Protein AF-A0A3D1M7I8-F1 (afdb_monomer_lite)

Secondary structure (DSSP, 8-state):
-TT----HHHHHHHHHHHHHHHTPPPPHHHHHHHHHHHHHHT--HHHHHHHHHHHHH--HHHHHHHHHHHHHHHHTT---------

pLDDT: mean 95.57, std 5.62, range [56.47, 98.38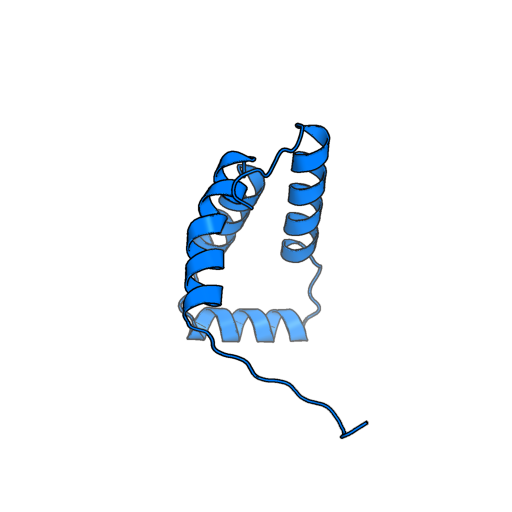]

Structure (mmCIF, N/CA/C/O backbone):
data_AF-A0A3D1M7I8-F1
#
_entry.id   AF-A0A3D1M7I8-F1
#
loop_
_atom_site.group_PDB
_atom_site.id
_atom_site.type_symbol
_atom_site.label_atom_id
_atom_site.label_alt_id
_atom_site.label_comp_id
_atom_site.label_asym_id
_atom_site.label_entity_id
_atom_site.label_seq_id
_atom_site.pdbx_PDB_ins_code
_atom_site.Cartn_x
_atom_site.Cartn_y
_atom_site.Cartn_z
_atom_site.occupancy
_atom_site.B_iso_or_equiv
_atom_site.auth_seq_id
_atom_site.auth_comp_id
_atom_site.auth_asym_id
_atom_site.auth_atom_id
_atom_site.pdbx_PDB_model_num
ATOM 1 N N . LEU A 1 1 ? -15.003 -5.950 6.561 1.00 87.19 1 LEU A N 1
ATOM 2 C CA . LEU A 1 1 ? -14.668 -4.618 6.000 1.00 87.19 1 LEU A CA 1
ATOM 3 C C . LEU A 1 1 ? -15.793 -3.586 6.128 1.00 87.19 1 LEU A C 1
ATOM 5 O O . LEU A 1 1 ? -15.492 -2.481 6.540 1.00 87.19 1 LEU A O 1
ATOM 9 N N . LYS A 1 2 ? -17.072 -3.911 5.859 1.00 93.81 2 LYS A N 1
ATOM 10 C CA . LYS A 1 2 ? -18.194 -2.935 5.924 1.00 93.81 2 LYS A CA 1
ATOM 11 C C . LYS A 1 2 ? -18.287 -2.133 7.234 1.00 93.81 2 LYS A C 1
ATOM 13 O O . LYS A 1 2 ? -18.612 -0.954 7.203 1.00 93.81 2 LYS A O 1
ATOM 18 N N . ASN A 1 3 ? -17.946 -2.765 8.357 1.00 96.50 3 ASN A N 1
ATOM 19 C CA . ASN A 1 3 ? -18.005 -2.169 9.695 1.00 96.50 3 ASN A CA 1
ATOM 20 C C . ASN A 1 3 ? -16.620 -1.779 10.234 1.00 96.50 3 ASN A C 1
ATOM 22 O O . ASN A 1 3 ? -16.424 -1.753 11.444 1.00 96.50 3 ASN A O 1
ATOM 26 N N . PHE A 1 4 ? -15.635 -1.568 9.356 1.00 97.56 4 PHE A N 1
ATOM 27 C CA . PHE A 1 4 ? -14.303 -1.150 9.780 1.00 97.56 4 PHE A CA 1
ATOM 28 C C . PHE A 1 4 ? -14.371 0.205 10.499 1.00 97.56 4 PHE A C 1
ATOM 30 O O . PHE A 1 4 ? -15.036 1.129 10.029 1.00 97.56 4 PHE A O 1
ATOM 37 N N . GLN A 1 5 ? -13.692 0.289 11.641 1.00 96.69 5 GLN A N 1
ATOM 38 C CA . GLN A 1 5 ? -13.558 1.489 12.458 1.00 96.69 5 GLN A CA 1
ATOM 39 C C . GLN A 1 5 ? -12.104 1.606 12.898 1.00 96.69 5 GLN A C 1
ATOM 41 O O . GLN A 1 5 ? -11.505 0.621 13.332 1.00 96.69 5 GLN A O 1
ATOM 46 N N . ALA A 1 6 ? -11.559 2.808 12.794 1.00 96.81 6 ALA A N 1
ATOM 47 C CA . ALA A 1 6 ? -10.226 3.142 13.255 1.00 96.81 6 ALA A CA 1
ATOM 48 C C . ALA A 1 6 ? -10.236 4.601 13.707 1.00 96.81 6 ALA A C 1
ATOM 50 O O . ALA A 1 6 ? -10.863 5.446 13.066 1.00 96.81 6 ALA A O 1
ATOM 51 N N . ASP A 1 7 ? -9.569 4.876 14.821 1.00 97.31 7 ASP A N 1
ATOM 52 C CA . ASP A 1 7 ? -9.274 6.243 15.228 1.00 97.31 7 ASP A CA 1
ATOM 53 C C . ASP A 1 7 ? -8.078 6.793 14.433 1.00 97.31 7 ASP A C 1
ATOM 55 O O . ASP A 1 7 ? -7.386 6.060 13.719 1.00 97.31 7 ASP A O 1
ATOM 59 N N . GLU A 1 8 ? -7.824 8.094 14.567 1.00 97.19 8 GLU A N 1
ATOM 60 C CA . GLU A 1 8 ? -6.736 8.793 13.873 1.00 97.19 8 GLU A CA 1
ATOM 61 C C . GLU A 1 8 ? -5.383 8.101 14.083 1.00 97.19 8 GLU A C 1
ATOM 63 O O . GLU A 1 8 ? -4.629 7.880 13.135 1.00 97.19 8 GLU A O 1
ATOM 68 N N . ARG A 1 9 ? -5.091 7.682 15.320 1.00 98.00 9 ARG A N 1
ATOM 69 C CA . ARG A 1 9 ? -3.838 6.998 15.659 1.00 98.00 9 ARG A CA 1
ATOM 70 C C . ARG A 1 9 ? -3.712 5.657 14.939 1.00 98.00 9 ARG A C 1
ATOM 72 O O . ARG A 1 9 ? -2.628 5.316 14.462 1.00 98.00 9 ARG A O 1
ATOM 79 N N . THR A 1 10 ? -4.787 4.879 14.896 1.00 98.25 10 THR A N 1
ATOM 80 C CA . THR A 1 10 ? -4.807 3.574 14.234 1.00 98.25 10 THR A CA 1
ATOM 81 C C . THR A 1 10 ? -4.663 3.734 12.724 1.00 98.25 10 THR A C 1
ATOM 83 O O . THR A 1 10 ? -3.832 3.048 12.131 1.00 98.25 10 THR A O 1
ATOM 86 N N . MET A 1 11 ? -5.385 4.683 12.120 1.00 98.25 11 MET A N 1
ATOM 87 C CA . MET A 1 11 ? -5.238 4.999 10.696 1.00 98.25 11 MET A CA 1
ATOM 88 C C . MET A 1 11 ? -3.823 5.456 10.361 1.00 98.25 11 MET A C 1
ATOM 90 O O . MET A 1 11 ? -3.204 4.899 9.461 1.00 98.25 11 MET A O 1
ATOM 94 N N . THR A 1 12 ? -3.260 6.371 11.151 1.00 98.38 12 THR A N 1
ATOM 95 C CA . THR A 1 12 ? -1.878 6.841 10.981 1.00 98.38 12 THR A CA 1
ATOM 96 C C . THR A 1 12 ? -0.888 5.677 11.002 1.00 98.38 12 THR A C 1
ATOM 98 O O . THR A 1 12 ? 0.028 5.621 10.188 1.00 98.38 12 THR A O 1
ATOM 101 N N . LYS A 1 13 ? -1.081 4.695 11.892 1.00 98.38 13 LYS A N 1
ATOM 102 C CA . LYS A 1 13 ? -0.224 3.503 11.939 1.00 98.38 13 LYS A CA 1
ATOM 103 C C . LYS A 1 13 ? -0.316 2.671 10.656 1.00 98.38 13 LYS A C 1
ATOM 105 O O . LYS A 1 13 ? 0.710 2.174 10.199 1.00 98.38 13 LYS A O 1
ATOM 110 N N . TYR A 1 14 ? -1.513 2.495 10.098 1.00 98.19 14 TYR A N 1
ATOM 111 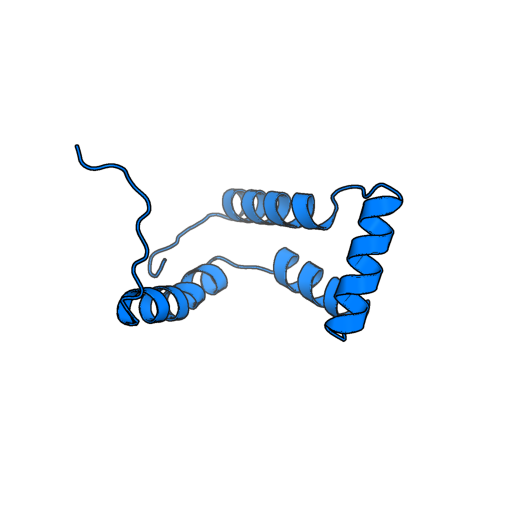C CA . TYR A 1 14 ? -1.694 1.768 8.839 1.00 98.19 14 TYR A CA 1
ATOM 112 C C . TYR A 1 14 ? -1.061 2.5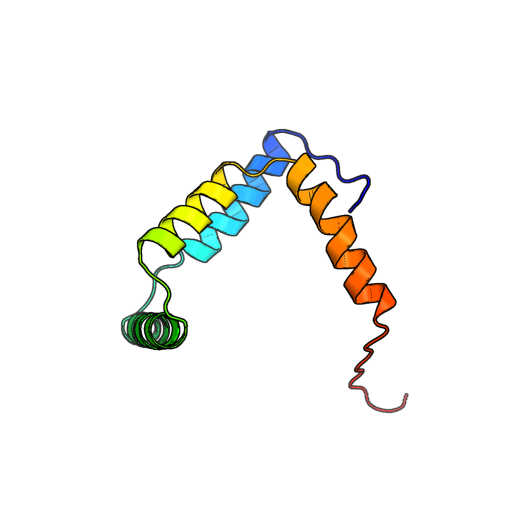06 7.659 1.00 98.19 14 TYR A C 1
ATOM 114 O O . TYR A 1 14 ? -0.351 1.877 6.880 1.00 98.19 14 TYR A O 1
ATOM 122 N N . ILE A 1 15 ? -1.226 3.830 7.594 1.00 98.38 15 ILE A N 1
ATOM 123 C CA . ILE A 1 15 ? -0.600 4.687 6.580 1.00 98.38 15 ILE A CA 1
ATOM 124 C C . ILE A 1 15 ? 0.927 4.585 6.660 1.00 98.38 15 ILE A C 1
ATOM 126 O O . ILE A 1 15 ? 1.574 4.315 5.656 1.00 98.38 15 ILE A O 1
ATOM 130 N N . ILE A 1 16 ? 1.514 4.710 7.857 1.00 98.25 16 ILE A N 1
ATOM 131 C CA . ILE A 1 16 ? 2.968 4.556 8.050 1.00 98.25 16 ILE A CA 1
ATOM 132 C C . ILE A 1 16 ? 3.443 3.177 7.580 1.00 98.25 16 ILE A C 1
ATOM 134 O O . ILE A 1 16 ? 4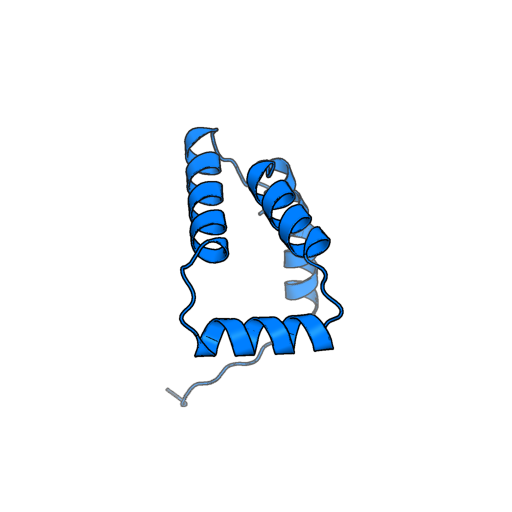.498 3.077 6.960 1.00 98.25 16 ILE A O 1
ATOM 138 N N . GLY A 1 17 ? 2.674 2.121 7.866 1.00 97.94 17 GLY A N 1
ATOM 139 C CA . GLY A 1 17 ? 2.977 0.771 7.394 1.00 97.94 17 GLY A CA 1
ATOM 140 C C . GLY A 1 17 ? 3.046 0.692 5.868 1.00 97.94 17 GLY A C 1
ATOM 141 O O . GLY A 1 17 ? 4.046 0.223 5.337 1.00 97.94 17 GLY A O 1
ATOM 142 N N . ALA A 1 18 ? 2.032 1.217 5.177 1.00 97.56 18 ALA A N 1
ATOM 143 C CA . ALA A 1 18 ? 1.977 1.229 3.716 1.00 97.56 18 ALA A CA 1
ATOM 144 C C . ALA A 1 18 ? 3.087 2.095 3.089 1.00 97.56 18 ALA A C 1
ATOM 146 O O . ALA A 1 18 ? 3.781 1.654 2.177 1.00 97.56 18 ALA A O 1
ATOM 147 N N . ILE A 1 19 ? 3.326 3.298 3.622 1.00 97.81 19 ILE A N 1
ATOM 148 C CA . ILE A 1 19 ? 4.406 4.181 3.156 1.00 97.81 19 ILE A CA 1
ATOM 149 C C . ILE A 1 19 ? 5.779 3.538 3.366 1.00 97.81 19 ILE A C 1
ATOM 151 O O . ILE A 1 19 ? 6.651 3.674 2.515 1.00 97.81 19 ILE A O 1
ATOM 155 N N . SER A 1 20 ? 5.980 2.799 4.460 1.00 97.25 20 SER A N 1
ATOM 156 C CA . SER A 1 20 ? 7.245 2.098 4.697 1.00 97.25 20 SER A CA 1
ATOM 157 C C . SER A 1 20 ? 7.559 1.067 3.612 1.00 97.25 20 SER A C 1
ATOM 159 O O . SER A 1 20 ? 8.735 0.850 3.325 1.00 97.25 20 SER A O 1
ATOM 161 N N . GLU A 1 21 ? 6.549 0.419 3.030 1.00 94.88 21 GLU A N 1
ATOM 162 C CA . GLU A 1 21 ? 6.744 -0.513 1.917 1.00 94.88 21 GLU A CA 1
ATOM 163 C C . GLU A 1 21 ? 7.114 0.247 0.639 1.00 94.88 21 GLU A C 1
ATOM 165 O O . GLU A 1 21 ? 8.127 -0.085 0.019 1.00 94.88 21 GLU A O 1
ATOM 170 N N . LEU A 1 22 ? 6.381 1.320 0.314 1.00 94.56 22 LEU A N 1
ATOM 171 C CA . LEU A 1 22 ? 6.667 2.187 -0.839 1.00 94.56 22 LEU A CA 1
ATOM 172 C C . LEU A 1 22 ? 8.071 2.822 -0.776 1.00 94.56 22 LEU A C 1
ATOM 174 O O . LEU A 1 22 ? 8.735 2.958 -1.803 1.00 94.56 22 LEU A O 1
ATOM 178 N N . ASP A 1 23 ? 8.554 3.151 0.427 1.00 94.12 23 ASP A N 1
ATOM 179 C CA . ASP A 1 23 ? 9.826 3.861 0.657 1.00 94.12 23 ASP A CA 1
ATOM 180 C C . ASP A 1 23 ? 11.005 2.936 0.941 1.00 94.12 23 ASP A C 1
ATOM 182 O O . ASP A 1 23 ? 12.087 3.388 1.334 1.00 94.12 23 ASP A O 1
ATOM 186 N N . THR A 1 24 ? 10.822 1.630 0.749 1.00 94.88 24 THR A N 1
ATOM 187 C CA . THR A 1 24 ? 11.878 0.657 1.012 1.00 94.88 24 THR A CA 1
ATOM 188 C C . THR A 1 24 ? 13.109 0.955 0.142 1.00 94.88 24 THR A C 1
ATOM 190 O O . THR A 1 24 ? 13.015 0.960 -1.089 1.00 94.88 24 THR A O 1
ATOM 193 N N . PRO A 1 25 ? 14.302 1.167 0.737 1.00 95.50 25 PRO A N 1
ATOM 194 C CA . PRO A 1 25 ? 15.509 1.428 -0.032 1.00 95.50 25 PRO A CA 1
ATOM 195 C C . PRO A 1 25 ? 15.849 0.269 -0.971 1.00 95.50 25 PRO A C 1
ATOM 197 O O . PRO A 1 25 ? 16.047 -0.869 -0.543 1.00 95.50 25 PRO A O 1
ATOM 200 N N . LEU A 1 26 ? 15.986 0.578 -2.258 1.00 96.62 26 LEU A N 1
ATOM 201 C CA . LEU A 1 26 ? 16.303 -0.413 -3.281 1.00 96.62 26 LEU A CA 1
ATOM 202 C C . LEU A 1 26 ? 17.805 -0.452 -3.581 1.00 96.62 26 LEU A C 1
ATOM 204 O O . LEU A 1 26 ? 18.452 0.581 -3.790 1.00 96.62 26 LEU A O 1
ATOM 208 N N . ASN A 1 27 ? 18.357 -1.664 -3.664 1.00 97.81 27 ASN A N 1
ATOM 209 C CA . ASN A 1 27 ? 19.690 -1.883 -4.224 1.00 97.81 27 ASN A CA 1
ATOM 210 C C . ASN A 1 27 ? 19.677 -1.716 -5.760 1.00 97.81 27 ASN A C 1
ATOM 212 O O . ASN A 1 27 ? 18.623 -1.562 -6.375 1.00 97.81 27 ASN A O 1
ATOM 216 N N . ALA A 1 28 ? 20.852 -1.744 -6.394 1.00 98.06 28 ALA A N 1
ATOM 217 C CA . ALA A 1 28 ? 20.969 -1.499 -7.834 1.00 98.06 28 ALA A CA 1
ATOM 218 C C . ALA A 1 28 ? 20.164 -2.487 -8.702 1.00 98.06 28 ALA A C 1
ATOM 220 O O . ALA A 1 28 ? 19.550 -2.060 -9.676 1.00 98.06 28 ALA A O 1
ATOM 221 N N . SER A 1 29 ? 20.129 -3.774 -8.337 1.00 98.12 29 SER A N 1
ATOM 222 C CA . SER A 1 29 ? 19.359 -4.787 -9.075 1.00 98.12 29 SER A CA 1
ATOM 223 C C . SER A 1 29 ? 17.863 -4.501 -8.988 1.00 98.12 29 SER A C 1
ATOM 225 O O . SER A 1 29 ? 17.203 -4.381 -10.012 1.00 98.12 29 SER A O 1
ATOM 227 N N . ALA A 1 30 ? 17.354 -4.286 -7.772 1.00 97.62 30 ALA A N 1
ATOM 228 C CA . ALA A 1 30 ? 15.937 -4.028 -7.539 1.00 97.62 30 ALA A CA 1
ATOM 229 C C . ALA A 1 30 ? 15.453 -2.739 -8.226 1.00 97.62 30 ALA A C 1
ATOM 231 O O . ALA A 1 30 ? 14.335 -2.688 -8.727 1.00 97.62 30 ALA A O 1
ATOM 232 N N . LYS A 1 31 ? 16.306 -1.706 -8.312 1.00 97.12 31 LYS A N 1
ATOM 233 C CA . LYS A 1 31 ? 16.005 -0.502 -9.107 1.00 97.12 31 LYS A CA 1
ATOM 234 C C . LYS A 1 31 ? 15.856 -0.814 -10.598 1.00 97.12 31 LYS A C 1
ATOM 236 O O . LYS A 1 31 ? 14.978 -0.249 -11.242 1.00 97.12 31 LYS A O 1
ATOM 241 N N . GLY A 1 32 ? 16.700 -1.694 -11.140 1.00 97.75 32 GLY A N 1
ATOM 242 C CA . GLY A 1 32 ? 16.600 -2.152 -12.527 1.00 97.75 32 GLY A CA 1
ATOM 243 C C . GLY A 1 32 ? 15.316 -2.940 -12.789 1.00 97.75 32 GLY A C 1
ATOM 244 O O . GLY A 1 32 ? 14.620 -2.659 -13.764 1.00 97.75 32 GLY A O 1
ATOM 245 N N . ASP A 1 33 ? 14.969 -3.859 -11.885 1.00 97.75 33 ASP A N 1
ATOM 246 C CA . ASP A 1 33 ? 13.745 -4.665 -11.974 1.00 97.75 33 ASP A CA 1
ATOM 247 C C . ASP A 1 33 ? 12.484 -3.792 -11.916 1.00 97.75 33 ASP A C 1
ATOM 249 O O . ASP A 1 33 ? 11.570 -3.968 -12.729 1.00 97.75 33 ASP A O 1
ATOM 253 N N . LEU A 1 34 ? 12.458 -2.808 -11.007 1.00 96.56 34 LEU A N 1
ATOM 254 C CA . LEU A 1 34 ? 11.378 -1.827 -10.922 1.00 96.56 34 LEU A CA 1
ATOM 255 C C . LEU A 1 34 ? 11.271 -1.027 -12.222 1.00 96.56 34 LEU A C 1
ATOM 257 O O . LEU A 1 34 ? 10.204 -1.003 -12.821 1.00 96.56 34 LEU A O 1
ATOM 261 N N . ALA A 1 35 ? 12.366 -0.432 -12.706 1.00 96.75 35 ALA A N 1
ATOM 262 C CA . ALA A 1 35 ? 12.350 0.386 -13.920 1.00 96.75 35 ALA A CA 1
ATOM 263 C C . ALA A 1 35 ? 11.846 -0.392 -15.148 1.00 96.75 35 ALA A C 1
ATOM 265 O O . ALA A 1 35 ? 11.040 0.120 -15.925 1.00 96.75 35 ALA A O 1
ATOM 266 N N . MET A 1 36 ? 12.286 -1.642 -15.307 1.00 97.94 36 MET A N 1
ATOM 267 C CA . MET A 1 36 ? 11.838 -2.508 -16.395 1.00 97.94 36 MET A CA 1
ATOM 268 C C . MET A 1 36 ? 10.350 -2.861 -16.267 1.00 97.94 36 MET A C 1
ATOM 270 O O . MET A 1 36 ? 9.615 -2.774 -17.250 1.00 97.94 36 MET A O 1
ATOM 274 N N . THR A 1 37 ? 9.901 -3.237 -15.067 1.00 97.69 37 THR A N 1
ATOM 275 C CA . THR A 1 37 ? 8.494 -3.583 -14.809 1.00 97.69 37 THR A CA 1
ATOM 276 C C . THR A 1 37 ? 7.585 -2.380 -15.047 1.00 97.69 37 THR A C 1
ATOM 278 O O . THR A 1 37 ? 6.591 -2.504 -15.762 1.00 97.69 37 THR A O 1
ATOM 281 N N . SER A 1 38 ? 7.960 -1.206 -14.533 1.00 97.56 38 SER A N 1
ATOM 282 C CA . SER A 1 38 ? 7.233 0.051 -14.733 1.00 97.56 38 SER A CA 1
ATOM 283 C C . SER A 1 38 ? 7.144 0.424 -16.207 1.00 97.56 38 SER A C 1
ATOM 285 O O . SER A 1 38 ? 6.070 0.789 -16.676 1.00 97.56 38 SER A O 1
ATOM 287 N N . TRP A 1 39 ? 8.234 0.264 -16.965 1.00 97.88 39 TRP A N 1
ATOM 288 C CA . TRP A 1 39 ? 8.235 0.521 -18.404 1.00 97.88 39 TRP A CA 1
ATOM 289 C C . TRP A 1 39 ? 7.249 -0.379 -19.157 1.00 97.88 39 TRP A C 1
ATOM 291 O O . TRP A 1 39 ? 6.451 0.115 -19.952 1.00 97.88 39 TRP A O 1
ATOM 301 N N . PHE A 1 40 ? 7.260 -1.690 -18.894 1.00 98.19 40 PHE A N 1
ATOM 302 C CA . PHE A 1 40 ? 6.319 -2.618 -19.532 1.00 98.19 40 PHE A CA 1
ATOM 303 C C . PHE A 1 40 ? 4.866 -2.387 -19.109 1.00 98.19 40 PHE A C 1
ATOM 305 O O . PHE A 1 40 ? 3.962 -2.584 -19.920 1.00 98.19 40 PHE A O 1
ATOM 312 N N . ALA A 1 41 ? 4.641 -1.967 -17.864 1.00 97.44 41 ALA A N 1
ATOM 313 C CA . ALA A 1 41 ? 3.320 -1.625 -17.348 1.00 97.44 41 ALA A CA 1
ATOM 314 C C . ALA A 1 41 ? 2.835 -0.230 -17.792 1.00 97.44 41 ALA A C 1
ATOM 316 O O . ALA A 1 41 ? 1.670 0.095 -17.580 1.00 97.44 41 ALA A O 1
ATOM 317 N N . GLY A 1 42 ? 3.699 0.585 -18.411 1.00 97.69 42 GLY A N 1
ATOM 318 C CA . GLY A 1 42 ? 3.384 1.957 -18.810 1.00 97.69 42 GLY A CA 1
ATOM 319 C C . GLY A 1 42 ? 3.212 2.920 -17.631 1.00 97.69 42 GLY A C 1
ATOM 320 O O . GLY A 1 42 ? 2.518 3.920 -17.778 1.00 97.69 42 GLY A O 1
ATOM 321 N N . LEU A 1 43 ? 3.814 2.613 -16.478 1.00 97.75 43 LEU A N 1
ATOM 322 C CA . LEU A 1 43 ? 3.732 3.436 -15.273 1.00 97.75 43 LEU A CA 1
ATOM 323 C C . LEU A 1 43 ? 4.710 4.607 -15.347 1.00 97.75 43 LEU A C 1
ATOM 325 O O . LEU A 1 43 ? 5.892 4.441 -15.666 1.00 97.75 43 LEU A O 1
ATOM 329 N N . THR A 1 44 ? 4.208 5.785 -15.009 1.00 97.38 44 THR A N 1
ATOM 330 C CA . THR A 1 44 ? 4.964 7.033 -14.946 1.00 97.38 44 THR A CA 1
ATOM 331 C C . THR A 1 44 ? 5.329 7.383 -13.507 1.00 97.38 44 THR A C 1
ATOM 333 O O . THR A 1 44 ? 4.747 6.869 -12.556 1.00 97.38 44 THR A O 1
ATOM 336 N N . GLU A 1 45 ? 6.287 8.291 -13.323 1.00 95.56 45 GLU A N 1
ATOM 337 C CA . GLU A 1 45 ? 6.619 8.821 -11.992 1.00 95.56 45 GLU A CA 1
ATOM 338 C C . GLU A 1 45 ? 5.430 9.550 -11.341 1.00 95.56 45 GLU A C 1
ATOM 340 O O . GLU A 1 45 ? 5.260 9.494 -10.126 1.00 95.56 45 GLU A O 1
ATOM 345 N N . GLU A 1 46 ? 4.557 10.155 -12.153 1.00 97.94 46 GLU A N 1
ATOM 346 C CA . GLU A 1 46 ? 3.307 10.766 -11.692 1.00 97.94 46 GLU A CA 1
ATOM 347 C C . GLU A 1 46 ? 2.342 9.722 -11.111 1.00 97.94 46 GLU A C 1
ATOM 349 O O . GLU A 1 46 ? 1.689 10.002 -10.109 1.00 97.94 46 GLU A O 1
ATOM 354 N N . ASP A 1 47 ? 2.291 8.506 -11.669 1.00 97.44 47 ASP A N 1
ATOM 355 C CA . ASP A 1 47 ? 1.470 7.416 -11.125 1.00 97.44 47 ASP A CA 1
ATOM 356 C C . ASP A 1 47 ? 1.977 6.967 -9.748 1.00 97.44 47 ASP A C 1
ATOM 358 O O . ASP A 1 47 ? 1.181 6.803 -8.824 1.00 97.44 47 ASP A O 1
ATOM 362 N N . PHE A 1 48 ? 3.300 6.841 -9.582 1.00 96.06 48 PHE A N 1
ATOM 363 C CA . PHE A 1 48 ? 3.911 6.532 -8.281 1.00 96.06 48 PHE A CA 1
ATOM 364 C C . PHE A 1 48 ? 3.626 7.619 -7.244 1.00 96.06 48 PHE A C 1
ATOM 366 O O . PHE A 1 48 ? 3.322 7.329 -6.085 1.00 96.06 48 PHE A O 1
ATOM 373 N N . GLN A 1 49 ? 3.725 8.884 -7.653 1.00 97.31 49 GLN A N 1
ATOM 374 C CA . GLN A 1 49 ? 3.447 10.005 -6.767 1.00 97.31 49 GLN A CA 1
ATOM 375 C C . GLN A 1 49 ? 1.968 10.050 -6.371 1.00 97.31 49 GLN A C 1
ATOM 377 O O . GLN A 1 49 ? 1.650 10.232 -5.196 1.00 97.31 49 GLN A O 1
ATOM 382 N N . LYS A 1 50 ? 1.070 9.812 -7.329 1.00 98.06 50 LYS A N 1
ATOM 383 C CA . LYS A 1 50 ? -0.368 9.741 -7.083 1.00 98.06 50 LYS A CA 1
ATOM 384 C C . LYS A 1 50 ? -0.721 8.615 -6.110 1.00 98.06 50 LYS A C 1
ATOM 386 O O . LYS A 1 50 ? -1.476 8.854 -5.175 1.00 98.06 50 LYS A O 1
ATOM 391 N N . GLU A 1 51 ? -0.162 7.418 -6.288 1.00 97.44 51 GLU A N 1
ATOM 392 C CA . GLU A 1 51 ? -0.382 6.297 -5.364 1.00 97.44 51 GLU A CA 1
ATOM 393 C C . GLU A 1 51 ? 0.045 6.663 -3.935 1.00 97.44 51 GLU A C 1
ATOM 395 O O . GLU A 1 51 ? -0.698 6.432 -2.980 1.00 97.44 51 GLU A O 1
ATOM 400 N N . ARG A 1 52 ? 1.212 7.300 -3.773 1.00 98.25 52 ARG A N 1
ATOM 401 C CA . ARG A 1 52 ? 1.665 7.773 -2.458 1.00 98.25 52 ARG A CA 1
ATOM 402 C C . ARG A 1 52 ? 0.667 8.748 -1.831 1.00 98.25 52 ARG A C 1
ATOM 404 O O . ARG A 1 52 ? 0.380 8.627 -0.641 1.00 98.25 52 ARG A O 1
ATOM 411 N N . GLU A 1 53 ? 0.182 9.723 -2.593 1.00 98.38 53 GLU A N 1
ATOM 412 C CA . GLU A 1 53 ? -0.791 10.713 -2.113 1.00 98.38 53 GLU A CA 1
ATOM 413 C C . GLU A 1 53 ? -2.103 10.043 -1.691 1.00 98.38 53 GLU A C 1
ATOM 415 O O . GLU A 1 53 ? -2.597 10.302 -0.595 1.00 98.38 53 GLU A O 1
ATOM 420 N N . GLU A 1 54 ? -2.603 9.090 -2.482 1.00 98.19 54 GLU A N 1
ATOM 421 C CA . GLU A 1 54 ? -3.795 8.304 -2.145 1.00 98.19 54 GLU A CA 1
ATOM 422 C C . GLU A 1 54 ? -3.620 7.506 -0.840 1.00 98.19 54 GLU A C 1
ATOM 424 O O . GLU A 1 54 ? -4.555 7.419 -0.040 1.00 98.19 54 GLU A O 1
ATOM 429 N N . VAL A 1 55 ? -2.426 6.957 -0.582 1.00 97.94 55 VAL A N 1
ATOM 430 C CA . VAL A 1 55 ? -2.113 6.274 0.686 1.00 97.94 55 VAL A CA 1
ATOM 431 C C . VAL A 1 55 ? -2.068 7.252 1.862 1.00 97.94 55 VAL A C 1
ATOM 433 O O . VAL A 1 55 ? -2.573 6.926 2.937 1.00 97.94 55 VAL A O 1
ATOM 436 N N . LEU A 1 56 ? -1.472 8.435 1.688 1.00 98.00 56 LEU A N 1
ATOM 437 C CA . LEU A 1 56 ? -1.367 9.450 2.744 1.00 98.00 56 LEU A CA 1
ATOM 438 C C . LEU A 1 56 ? -2.731 10.027 3.139 1.00 98.00 56 LEU A C 1
ATOM 440 O O . LEU A 1 56 ? -2.957 10.290 4.321 1.00 98.00 56 LEU A O 1
ATOM 444 N N . ASP A 1 57 ? -3.634 10.181 2.173 1.00 98.00 57 ASP A N 1
ATOM 445 C CA . ASP A 1 57 ? -4.958 10.767 2.384 1.00 98.00 57 ASP A CA 1
ATOM 446 C C . ASP A 1 57 ? -6.021 9.742 2.822 1.00 98.00 57 ASP A C 1
ATOM 448 O O . ASP A 1 57 ? -7.146 10.124 3.164 1.00 98.00 57 ASP A O 1
ATOM 452 N N . ALA A 1 58 ? -5.680 8.449 2.855 1.00 97.94 58 ALA A N 1
ATOM 453 C CA . ALA A 1 58 ? -6.614 7.354 3.102 1.00 97.94 58 ALA A CA 1
ATOM 454 C C . ALA A 1 58 ? -7.392 7.488 4.426 1.00 97.94 58 ALA A C 1
ATOM 456 O O . ALA A 1 58 ? -6.819 7.631 5.510 1.00 97.94 58 ALA A O 1
ATOM 457 N N . GLN A 1 59 ? -8.718 7.339 4.351 1.00 97.81 59 GLN A N 1
ATOM 458 C CA . GLN A 1 59 ? -9.627 7.426 5.497 1.00 97.81 59 GLN A CA 1
ATOM 459 C C . GLN A 1 59 ? -10.319 6.083 5.807 1.00 97.81 59 GLN A C 1
ATOM 461 O O . GLN A 1 59 ? -10.384 5.187 4.956 1.00 97.81 59 GLN A O 1
ATOM 466 N N . PRO A 1 60 ? -10.902 5.897 7.013 1.00 98.06 60 PRO A N 1
ATOM 467 C CA . PRO A 1 60 ? -11.668 4.689 7.344 1.00 98.06 60 PRO A CA 1
ATOM 468 C C . PRO A 1 60 ? -12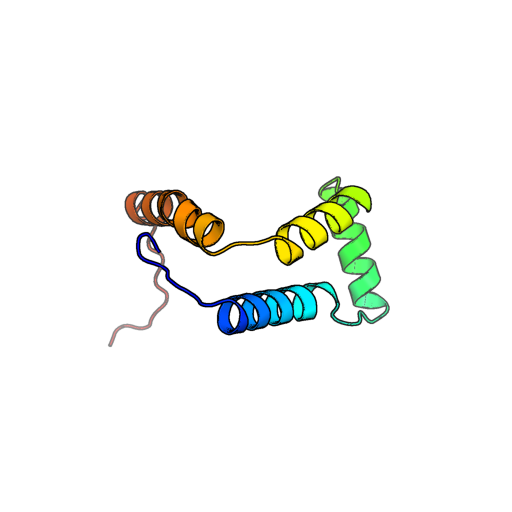.814 4.380 6.366 1.00 98.06 60 PRO A C 1
ATOM 470 O O . PRO A 1 60 ? -13.227 3.227 6.212 1.00 98.06 60 PRO A O 1
ATOM 473 N N . GLU A 1 61 ? -13.382 5.402 5.727 1.00 97.44 61 GLU A N 1
ATOM 474 C CA . GLU A 1 61 ? -14.377 5.293 4.660 1.00 97.44 61 GLU A CA 1
ATOM 475 C C . GLU A 1 61 ? -13.832 4.533 3.448 1.00 97.44 61 GLU A C 1
ATOM 477 O O . GLU A 1 61 ? -14.545 3.698 2.888 1.00 97.44 61 GLU A O 1
ATOM 482 N N . ASP A 1 62 ? -12.579 4.768 3.065 1.00 97.12 62 ASP A N 1
ATOM 483 C CA . ASP A 1 62 ? -11.960 4.131 1.901 1.00 97.12 62 ASP A CA 1
ATOM 484 C C . ASP A 1 62 ? -11.752 2.637 2.144 1.00 97.12 62 ASP A C 1
ATOM 486 O O . ASP A 1 62 ? -12.120 1.810 1.307 1.00 97.12 62 ASP A O 1
ATOM 490 N N . ILE A 1 63 ? -11.345 2.261 3.360 1.00 97.12 63 ILE A N 1
ATOM 491 C CA . ILE A 1 63 ? -11.266 0.853 3.779 1.00 97.12 63 ILE A CA 1
ATOM 492 C C . ILE A 1 63 ? -12.644 0.173 3.742 1.00 97.12 63 ILE A C 1
ATOM 494 O O . ILE A 1 63 ? -12.771 -0.997 3.368 1.00 97.12 63 ILE A O 1
ATOM 498 N N . ARG A 1 64 ? -13.717 0.892 4.095 1.00 98.06 64 ARG A N 1
ATOM 499 C CA . ARG A 1 64 ? -15.087 0.361 3.996 1.00 98.06 64 ARG A CA 1
ATOM 500 C C . ARG A 1 64 ? -15.524 0.164 2.544 1.00 98.06 64 ARG A C 1
ATOM 502 O O . ARG A 1 64 ? -16.193 -0.838 2.267 1.00 98.06 64 ARG A O 1
ATOM 509 N N . LYS A 1 65 ? -15.127 1.042 1.613 1.00 97.06 65 LYS A N 1
ATOM 510 C CA . LYS A 1 65 ? -15.426 0.896 0.171 1.00 97.06 65 LYS A CA 1
ATOM 511 C C . LYS A 1 65 ? -14.842 -0.397 -0.410 1.00 97.06 65 LYS A C 1
ATOM 513 O O . LYS A 1 65 ? -15.506 -1.042 -1.221 1.00 97.06 65 LYS A O 1
ATOM 518 N N . LEU A 1 66 ? -13.692 -0.861 0.092 1.00 96.38 66 LEU A N 1
ATOM 519 C CA . LEU A 1 66 ? -13.082 -2.141 -0.312 1.00 96.38 66 LEU A CA 1
ATOM 520 C C . LEU A 1 66 ? -13.971 -3.364 -0.038 1.00 96.38 66 LEU A C 1
ATOM 522 O O . LEU A 1 66 ? -13.770 -4.428 -0.622 1.00 96.38 66 LEU A O 1
ATOM 526 N N . SER A 1 67 ? -14.984 -3.239 0.824 1.00 97.00 67 SER A N 1
ATOM 527 C CA . SER A 1 67 ? -15.906 -4.340 1.108 1.00 97.00 67 SER A CA 1
ATOM 528 C C . SER A 1 67 ? -16.671 -4.849 -0.115 1.00 97.00 67 SER A C 1
ATOM 530 O O . SER A 1 67 ? -17.004 -6.031 -0.146 1.00 97.00 67 SER A O 1
ATOM 532 N N . ALA A 1 68 ? -16.939 -3.993 -1.106 1.00 95.25 68 ALA A N 1
ATOM 533 C CA . ALA A 1 68 ? -17.611 -4.401 -2.336 1.00 95.25 68 ALA A CA 1
ATOM 534 C C . ALA A 1 68 ? -16.705 -5.297 -3.192 1.00 95.25 68 ALA A C 1
ATOM 536 O O . ALA A 1 68 ? -17.127 -6.372 -3.609 1.00 95.25 68 ALA A O 1
ATOM 537 N N . ALA A 1 69 ? -15.443 -4.896 -3.375 1.00 95.69 69 ALA A N 1
ATOM 538 C CA . ALA A 1 69 ? -14.450 -5.694 -4.090 1.00 95.69 69 ALA A CA 1
ATOM 539 C C . ALA A 1 69 ? -14.184 -7.028 -3.375 1.00 95.69 69 ALA A C 1
ATOM 541 O O . ALA A 1 69 ? -14.204 -8.080 -4.006 1.00 95.69 69 ALA A O 1
ATOM 542 N N . ALA A 1 70 ? -14.026 -7.003 -2.046 1.00 94.62 70 ALA A N 1
ATOM 543 C CA . ALA A 1 70 ? -13.853 -8.220 -1.256 1.00 94.62 70 ALA A CA 1
ATOM 544 C C . ALA A 1 70 ? -15.045 -9.181 -1.397 1.00 94.62 70 ALA A C 1
ATOM 546 O O . ALA A 1 70 ? -14.841 -10.384 -1.527 1.00 94.62 70 ALA A O 1
ATOM 547 N N . GLN A 1 71 ? -16.280 -8.666 -1.412 1.00 96.19 71 GLN A N 1
ATOM 548 C CA . GLN A 1 71 ? -17.463 -9.498 -1.633 1.00 96.19 71 GLN A CA 1
ATOM 549 C C . GLN A 1 71 ? -17.473 -10.100 -3.043 1.00 96.19 71 GLN A C 1
ATOM 551 O O . GLN A 1 71 ? -17.691 -11.297 -3.173 1.00 96.19 71 GLN A O 1
ATOM 556 N N . ALA A 1 72 ? -17.160 -9.313 -4.076 1.00 96.31 72 ALA A N 1
ATOM 557 C CA . ALA A 1 72 ? -17.102 -9.807 -5.451 1.00 96.31 72 ALA A CA 1
ATOM 558 C C . ALA A 1 72 ? -16.071 -10.937 -5.629 1.00 96.31 72 ALA A C 1
ATOM 560 O O . ALA A 1 72 ? -16.325 -11.897 -6.352 1.00 96.31 72 ALA A O 1
ATOM 561 N N . ILE A 1 73 ? -14.926 -10.852 -4.940 1.00 94.81 73 ILE A N 1
ATOM 562 C CA . ILE A 1 73 ? -13.908 -11.914 -4.938 1.00 94.81 73 ILE A CA 1
ATOM 563 C C . ILE A 1 73 ? -14.453 -13.195 -4.294 1.00 94.81 73 ILE A C 1
ATOM 565 O O . ILE A 1 73 ? -14.241 -14.281 -4.830 1.00 94.81 73 ILE A O 1
ATOM 569 N N . LEU A 1 74 ? -15.158 -13.079 -3.163 1.00 93.56 74 LEU A N 1
ATOM 570 C CA . LEU A 1 74 ? -15.768 -14.229 -2.487 1.00 93.56 74 LEU A CA 1
ATOM 571 C C . LEU A 1 74 ? -16.866 -14.875 -3.339 1.00 93.56 74 LEU A C 1
ATOM 573 O O . LEU A 1 74 ? -16.931 -16.099 -3.424 1.00 93.56 74 LEU A O 1
ATOM 577 N N . ASP A 1 75 ? -17.692 -14.060 -3.993 1.00 96.50 75 ASP A N 1
ATOM 578 C CA . ASP A 1 75 ? -18.804 -14.522 -4.829 1.00 96.50 75 ASP A CA 1
ATOM 579 C C . ASP A 1 75 ? -18.321 -15.224 -6.107 1.00 96.50 75 ASP A C 1
ATOM 581 O O . ASP A 1 75 ? -19.018 -16.087 -6.637 1.00 96.50 75 ASP A O 1
ATOM 585 N N . ALA A 1 76 ? -17.120 -14.890 -6.593 1.00 96.25 76 ALA A N 1
ATOM 586 C CA . ALA A 1 76 ? -16.504 -15.568 -7.732 1.00 96.25 76 ALA A CA 1
ATOM 587 C C . ALA A 1 76 ? -16.134 -17.036 -7.434 1.00 96.25 76 ALA A C 1
ATOM 589 O O . ALA A 1 76 ? -15.842 -17.781 -8.365 1.00 96.25 76 ALA A O 1
ATOM 590 N N . ASP A 1 77 ? -16.116 -17.433 -6.155 1.00 93.69 77 ASP A N 1
ATOM 591 C CA . ASP A 1 77 ? -15.902 -18.797 -5.650 1.00 93.69 77 ASP A CA 1
ATOM 592 C C . ASP A 1 77 ? -14.668 -19.530 -6.215 1.00 93.69 77 ASP A C 1
ATOM 594 O O . ASP A 1 77 ? -14.596 -20.758 -6.271 1.00 93.69 77 ASP A O 1
ATOM 598 N N . ASN A 1 78 ? -13.645 -18.769 -6.605 1.00 93.19 78 ASN A N 1
ATOM 599 C CA . ASN A 1 78 ? -12.392 -19.313 -7.115 1.00 93.19 78 ASN A CA 1
ATOM 600 C C . ASN A 1 78 ? -11.528 -19.806 -5.951 1.00 93.19 78 ASN A C 1
ATOM 602 O O . ASN A 1 78 ? -10.860 -19.020 -5.278 1.00 93.19 78 ASN A O 1
ATOM 606 N N . ARG A 1 79 ? -11.534 -21.120 -5.710 1.00 90.38 79 ARG A N 1
ATOM 607 C CA . ARG A 1 79 ? -10.777 -21.754 -4.622 1.00 90.38 79 ARG A CA 1
ATOM 608 C C . ARG A 1 79 ? -9.675 -22.643 -5.181 1.00 90.38 79 ARG A C 1
ATOM 610 O O . ARG A 1 79 ? -9.946 -23.618 -5.873 1.00 90.38 79 ARG A O 1
ATOM 617 N N . CYS A 1 80 ? -8.432 -22.333 -4.828 1.00 91.69 80 CYS A N 1
ATOM 618 C CA . CYS A 1 80 ? -7.276 -23.189 -5.073 1.00 91.69 80 CYS A CA 1
ATOM 619 C C . CYS A 1 80 ? -6.647 -23.536 -3.722 1.00 91.69 80 CYS A C 1
ATOM 621 O O . CYS A 1 80 ? -6.278 -22.638 -2.966 1.00 91.69 80 CYS A O 1
ATOM 623 N N . VAL A 1 81 ? -6.562 -24.827 -3.401 1.00 91.81 81 VAL A N 1
ATOM 624 C CA . VAL A 1 81 ? -5.980 -25.325 -2.149 1.00 91.81 81 VAL A CA 1
ATOM 625 C C . VAL A 1 81 ? -4.839 -26.267 -2.501 1.00 91.81 81 VAL A C 1
ATOM 627 O O . VAL A 1 81 ? -5.012 -27.174 -3.311 1.00 91.81 81 VAL A O 1
ATOM 630 N N . ILE A 1 82 ? -3.679 -26.052 -1.885 1.00 89.88 82 ILE A N 1
ATOM 631 C CA . ILE A 1 82 ? -2.520 -26.937 -1.994 1.00 89.88 82 ILE A CA 1
ATOM 632 C C . ILE A 1 82 ? -2.326 -27.581 -0.625 1.00 89.88 82 ILE A C 1
ATOM 634 O O . ILE A 1 82 ? -2.060 -26.890 0.355 1.00 89.88 82 ILE A O 1
ATOM 638 N N . GLY A 1 83 ? -2.472 -28.900 -0.559 1.00 89.38 83 GLY A N 1
ATOM 639 C CA . GLY A 1 83 ? -2.280 -29.680 0.656 1.00 89.38 83 GLY A CA 1
ATOM 640 C C . GLY A 1 83 ? -2.069 -31.153 0.329 1.00 89.38 83 GLY A C 1
ATOM 641 O O . GLY A 1 83 ? -2.478 -31.626 -0.730 1.00 89.38 83 GLY A O 1
ATOM 642 N N . SER A 1 84 ? -1.399 -31.868 1.226 1.00 77.81 84 SER A N 1
ATOM 643 C CA . SER A 1 84 ? -1.363 -33.331 1.227 1.00 77.81 84 SER A CA 1
ATOM 644 C C . SER A 1 84 ? -2.608 -33.871 1.935 1.00 77.81 84 SER A C 1
ATOM 646 O O . SER A 1 84 ? -3.044 -33.261 2.910 1.00 77.81 84 SER A O 1
ATOM 648 N N . GLU A 1 85 ? -3.162 -35.004 1.485 1.00 76.00 85 GLU A N 1
ATOM 649 C CA . GLU A 1 85 ? -4.213 -35.714 2.232 1.00 76.00 85 GLU A CA 1
ATOM 650 C C . GLU A 1 85 ? -3.756 -35.960 3.679 1.00 76.00 85 GLU A C 1
ATOM 652 O O . GLU A 1 85 ? -2.662 -36.475 3.927 1.00 76.00 85 GLU A O 1
ATOM 657 N N . SER A 1 86 ? -4.573 -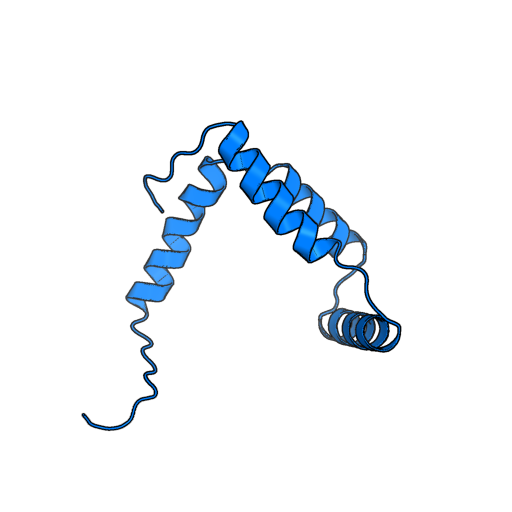35.551 4.647 1.00 56.47 86 SER A N 1
ATOM 658 C CA . SER A 1 86 ? -4.490 -35.951 6.055 1.00 56.47 86 SER A CA 1
ATOM 659 C C . SER A 1 86 ? -5.898 -36.038 6.613 1.00 56.47 86 SER A C 1
ATOM 661 O O . SER A 1 86 ? -6.620 -35.023 6.496 1.00 56.47 86 SER A O 1
#

Radius of gyration: 17.58 Å; chains: 1; bounding box: 40×47×35 Å

Sequence (86 aa):
LKNFQADERTMTKYIIGAISELDTPLNASAKGDLAMTSWFAGLTEEDFQKEREEVLDAQPEDIRKLSAAAQAILDADNRCVIGSES

Foldseek 3Di:
DLPDDDDPVRLVVVLVVVVCVLPPDDDPVRVVVVVVVCVVVVHDPVNSVVVNVCSVPDDSVVVNVCVVVVVVVVVVVDDDDDDDDD